Protein AF-A0A965NBL2-F1 (afdb_monomer)

Secondary structure (DSSP, 8-state):
----HHHHHHHHHH-TT-------PBPTTS-BTTTTHHHHS-SEEEEEETTEEEEEETTEEEEEEE-

Radius of gyration: 13.13 Å; Cα contacts (8 Å, |Δi|>4): 58; chains: 1; bounding box: 34×19×29 Å

pLDDT: mean 77.48, std 11.81, range [40.75, 93.81]

Solvent-accessible surface area (backbone atoms only — not comparable to full-atom values): 4443 Å² total; per-residue (Å²): 141,77,84,53,72,66,55,53,54,49,52,45,68,77,34,75,93,56,89,84,85,85,87,77,74,59,44,100,84,70,50,46,91,62,72,63,74,56,58,73,78,42,65,64,51,76,50,76,56,96,51,32,40,39,37,43,40,79,87,54,97,49,52,75,48,81,98

Mean predicted aligned error: 7.12 Å

Structure (mmCIF, N/CA/C/O backbone):
data_AF-A0A965NBL2-F1
#
_entry.id   AF-A0A965NBL2-F1
#
loop_
_atom_site.group_PDB
_atom_site.id
_atom_site.type_symbol
_atom_site.label_atom_id
_atom_site.label_alt_id
_atom_site.label_comp_id
_atom_site.label_asym_id
_atom_site.label_entity_id
_atom_site.label_seq_id
_atom_site.pdbx_PDB_ins_code
_atom_site.Cartn_x
_atom_site.Cartn_y
_atom_site.Cartn_z
_atom_site.occupancy
_atom_site.B_iso_or_equiv
_atom_site.auth_seq_id
_atom_site.auth_comp_id
_atom_site.auth_asym_id
_atom_site.auth_atom_id
_atom_site.pdbx_PDB_model_num
ATOM 1 N N . ALA A 1 1 ? -13.390 -9.357 -14.201 1.00 40.75 1 ALA A N 1
ATOM 2 C CA . ALA A 1 1 ? -14.074 -9.352 -12.897 1.00 40.75 1 ALA A CA 1
ATOM 3 C C . ALA A 1 1 ? -13.091 -8.801 -11.880 1.00 40.75 1 ALA A C 1
ATOM 5 O O . ALA A 1 1 ? -11.982 -9.314 -11.814 1.00 40.75 1 ALA A O 1
ATOM 6 N N . GLY A 1 2 ? -13.436 -7.711 -11.206 1.00 61.16 2 GLY A N 1
ATOM 7 C CA . GLY A 1 2 ? -12.613 -7.091 -10.173 1.00 61.16 2 GLY A CA 1
AT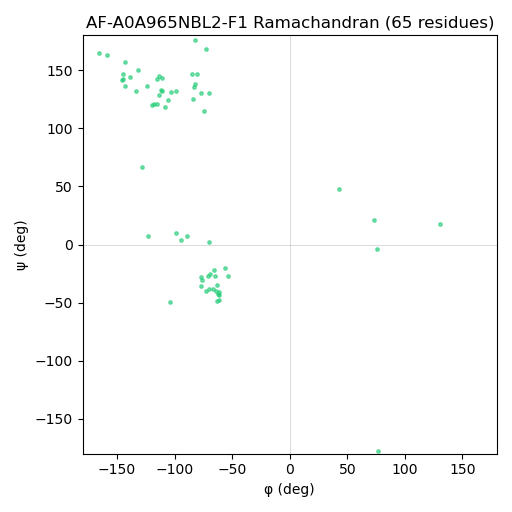OM 8 C C . GLY A 1 2 ? -13.526 -6.671 -9.031 1.00 61.16 2 GLY A C 1
ATOM 9 O O . GLY A 1 2 ? -14.672 -6.317 -9.292 1.00 61.16 2 GLY A O 1
ATOM 10 N N . MET A 1 3 ? -13.025 -6.796 -7.807 1.00 69.00 3 MET A N 1
ATOM 11 C CA . MET A 1 3 ? -13.680 -6.337 -6.586 1.00 69.00 3 MET A CA 1
ATOM 12 C C . MET A 1 3 ? -13.674 -4.805 -6.575 1.00 69.00 3 MET A C 1
ATOM 14 O O . MET A 1 3 ? -12.627 -4.213 -6.857 1.00 69.00 3 MET A O 1
ATOM 18 N N . ASP A 1 4 ? -14.819 -4.173 -6.322 1.00 74.94 4 ASP A N 1
ATOM 19 C CA . ASP A 1 4 ? -14.898 -2.713 -6.243 1.00 74.94 4 ASP A CA 1
ATOM 20 C C . ASP A 1 4 ? -14.474 -2.199 -4.847 1.00 74.94 4 ASP A C 1
ATOM 22 O O . ASP A 1 4 ? -14.140 -2.970 -3.944 1.00 74.94 4 ASP A O 1
ATOM 26 N N . VAL A 1 5 ? -14.420 -0.877 -4.661 1.00 74.12 5 VAL A N 1
ATOM 27 C CA . VAL A 1 5 ? -14.056 -0.269 -3.363 1.00 74.12 5 VAL A CA 1
ATOM 28 C C . VAL A 1 5 ? -15.072 -0.620 -2.266 1.00 74.12 5 VAL A C 1
ATOM 30 O O . VAL A 1 5 ? -14.687 -0.811 -1.112 1.00 74.12 5 VAL A O 1
ATOM 33 N N . ASN A 1 6 ? -16.356 -0.735 -2.612 1.00 81.12 6 ASN A N 1
ATOM 34 C CA . ASN A 1 6 ? -17.424 -1.029 -1.658 1.00 81.12 6 ASN A CA 1
ATOM 35 C C . ASN A 1 6 ? -17.327 -2.469 -1.148 1.00 81.12 6 ASN A C 1
ATOM 37 O O . ASN A 1 6 ? -17.528 -2.715 0.040 1.00 81.12 6 ASN A O 1
ATOM 41 N N . ASP A 1 7 ? -16.974 -3.406 -2.022 1.00 84.00 7 ASP A N 1
ATOM 42 C CA . ASP A 1 7 ? -16.735 -4.800 -1.676 1.00 84.00 7 ASP A CA 1
ATOM 43 C C . ASP A 1 7 ? -15.571 -4.923 -0.674 1.00 84.00 7 ASP A C 1
ATOM 45 O O . ASP A 1 7 ? -15.649 -5.683 0.294 1.00 84.00 7 ASP A O 1
ATOM 49 N N . ILE A 1 8 ? -14.501 -4.135 -0.863 1.00 80.81 8 ILE A N 1
ATOM 50 C CA . ILE A 1 8 ? -13.353 -4.089 0.060 1.00 80.81 8 ILE A CA 1
ATOM 51 C C . ILE A 1 8 ? -13.789 -3.586 1.440 1.00 80.81 8 ILE A C 1
ATOM 53 O O . ILE A 1 8 ? -13.464 -4.207 2.455 1.00 80.81 8 ILE A O 1
ATOM 57 N N . ASP A 1 9 ? -14.538 -2.484 1.489 1.00 82.12 9 ASP A N 1
ATOM 58 C CA . ASP A 1 9 ? -15.038 -1.909 2.740 1.00 82.12 9 ASP A CA 1
ATOM 59 C C . ASP A 1 9 ? -15.988 -2.876 3.473 1.00 82.12 9 ASP A C 1
ATOM 61 O O . ASP A 1 9 ? -15.862 -3.096 4.682 1.00 82.12 9 ASP A O 1
ATOM 65 N N . GLN A 1 10 ? -16.884 -3.546 2.743 1.00 87.69 10 GLN A N 1
ATOM 66 C CA . GLN A 1 10 ? -17.783 -4.549 3.318 1.00 87.69 10 GLN A CA 1
ATOM 67 C C . GLN A 1 10 ? -17.026 -5.728 3.930 1.00 87.69 10 GLN A C 1
AT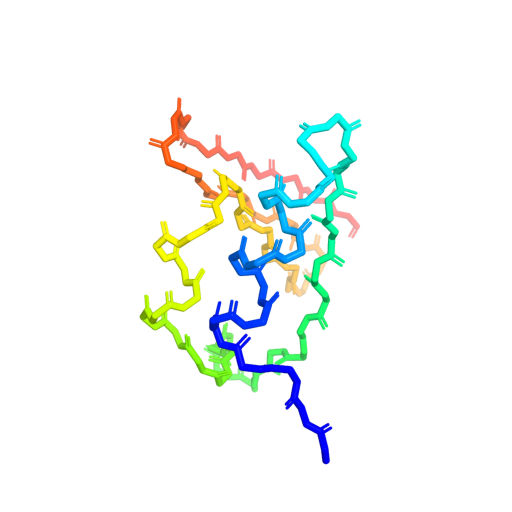OM 69 O O . GLN A 1 10 ? -17.304 -6.106 5.069 1.00 87.69 10 GLN A O 1
ATOM 74 N N . ILE A 1 11 ? -16.049 -6.293 3.220 1.00 87.62 11 ILE A N 1
ATOM 75 C CA . ILE A 1 11 ? -15.278 -7.439 3.718 1.00 87.62 11 ILE A CA 1
ATOM 76 C C . ILE A 1 11 ? -14.479 -7.062 4.973 1.00 87.62 11 ILE A C 1
ATOM 78 O O . ILE A 1 11 ? -14.453 -7.832 5.936 1.00 87.62 11 ILE A O 1
ATOM 82 N N . ARG A 1 12 ? -13.888 -5.860 5.014 1.00 85.31 12 ARG A N 1
ATOM 83 C CA . ARG A 1 12 ? -13.194 -5.350 6.209 1.00 85.31 12 ARG A CA 1
ATOM 84 C C . ARG A 1 12 ? -14.139 -5.217 7.404 1.00 85.31 12 ARG A C 1
ATOM 86 O O . ARG A 1 12 ? -13.782 -5.613 8.511 1.00 85.31 12 ARG A O 1
ATOM 93 N N . LYS A 1 13 ? -15.351 -4.695 7.187 1.00 87.00 13 LYS A N 1
ATOM 94 C CA . LYS A 1 13 ? -16.376 -4.548 8.236 1.00 87.00 13 LYS A CA 1
ATOM 95 C C . LYS A 1 13 ? -16.893 -5.890 8.750 1.00 87.00 13 LYS A C 1
ATOM 97 O O . LYS A 1 13 ? -17.132 -6.025 9.947 1.00 87.00 13 LYS A O 1
ATOM 102 N N . LEU A 1 14 ? -17.053 -6.875 7.867 1.00 93.81 14 LEU A N 1
ATOM 103 C CA . LEU A 1 14 ? -17.490 -8.229 8.227 1.00 93.81 14 LEU A CA 1
ATOM 104 C C . LEU A 1 14 ? -16.413 -9.010 8.990 1.00 93.81 14 LEU A C 1
ATOM 106 O O . LEU A 1 14 ? -16.738 -9.881 9.798 1.00 93.81 14 LEU A O 1
ATOM 110 N N . HIS A 1 15 ? -15.140 -8.682 8.769 1.00 91.00 15 HIS A N 1
ATOM 111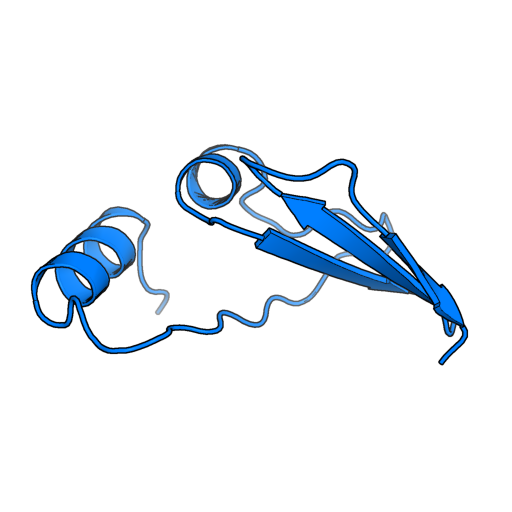 C CA . HIS A 1 15 ? -14.001 -9.377 9.362 1.00 91.00 15 HIS A CA 1
ATOM 112 C C . HIS A 1 15 ? -13.028 -8.404 10.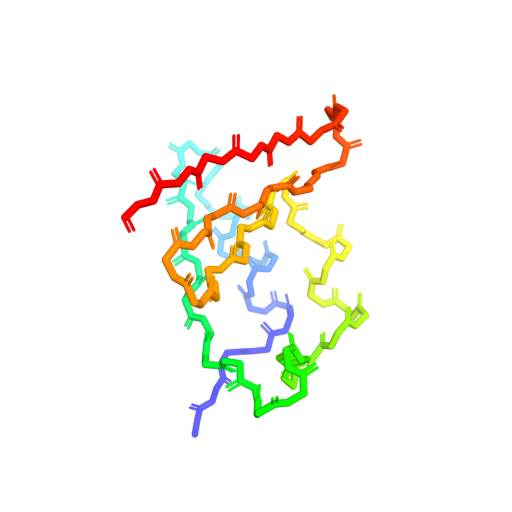050 1.00 91.00 15 HIS A C 1
ATOM 114 O O . HIS A 1 15 ? -11.877 -8.273 9.630 1.00 91.00 15 HIS A O 1
ATOM 120 N N . PRO A 1 16 ? -13.441 -7.749 11.153 1.00 89.00 16 PRO A N 1
ATOM 121 C CA . PRO A 1 16 ? -12.660 -6.682 11.787 1.00 89.00 16 PRO A CA 1
ATOM 122 C C . PRO A 1 16 ? -11.326 -7.151 12.389 1.00 89.00 16 PRO A C 1
ATOM 124 O O . PRO A 1 16 ? -10.415 -6.351 12.569 1.00 89.00 16 PRO A O 1
ATOM 127 N N . ASN A 1 17 ? -11.196 -8.447 12.688 1.00 93.25 17 ASN A N 1
ATOM 128 C CA . ASN A 1 17 ? -9.980 -9.045 13.250 1.00 93.25 17 ASN A CA 1
ATOM 129 C C . ASN A 1 17 ? -9.106 -9.728 12.184 1.00 93.25 17 ASN A C 1
ATOM 131 O O . ASN A 1 17 ? -8.187 -10.473 12.522 1.00 93.25 17 ASN A O 1
ATOM 135 N N . THR A 1 18 ? -9.412 -9.530 10.902 1.00 90.81 18 THR A N 1
ATOM 136 C CA . THR A 1 18 ? -8.686 -10.133 9.785 1.00 90.81 18 THR A CA 1
ATOM 137 C C . THR A 1 18 ? -7.977 -9.048 8.993 1.00 90.81 18 THR A C 1
ATOM 139 O O . THR A 1 18 ? -8.576 -8.056 8.586 1.00 90.81 18 THR A O 1
ATOM 142 N N . SER A 1 19 ? -6.680 -9.235 8.761 1.00 86.44 19 SER A N 1
ATOM 143 C CA . SER A 1 19 ? -5.906 -8.350 7.895 1.00 86.44 19 SER A CA 1
ATOM 144 C C . SER A 1 19 ? -6.073 -8.756 6.434 1.00 86.44 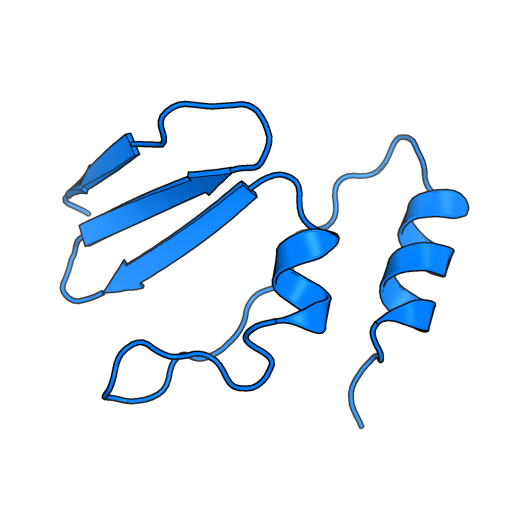19 SER A C 1
ATOM 146 O O . SER A 1 19 ? -5.971 -9.934 6.095 1.00 86.44 19 SER A O 1
ATOM 148 N N . PHE A 1 20 ? -6.275 -7.767 5.567 1.00 85.50 20 PHE A N 1
ATOM 149 C CA . PHE A 1 20 ? -6.385 -7.958 4.124 1.00 85.50 20 PHE A CA 1
ATOM 150 C C . PHE A 1 20 ? -5.173 -7.344 3.428 1.00 85.50 20 PHE A C 1
ATOM 152 O O . PHE A 1 20 ? -4.792 -6.212 3.722 1.00 85.50 20 PHE A O 1
ATOM 159 N N . ILE A 1 21 ? -4.574 -8.091 2.500 1.00 85.38 21 ILE A N 1
ATOM 160 C CA . ILE A 1 21 ? -3.470 -7.622 1.660 1.00 85.38 21 ILE A CA 1
ATOM 161 C C . ILE A 1 21 ? -3.942 -7.669 0.213 1.00 85.38 21 ILE A C 1
ATOM 163 O O . ILE A 1 21 ? -4.289 -8.732 -0.301 1.00 85.38 21 ILE A O 1
ATOM 167 N N . PHE A 1 22 ? -3.930 -6.514 -0.446 1.00 80.75 22 PHE A N 1
ATOM 168 C CA . PHE A 1 22 ? -4.280 -6.386 -1.855 1.00 80.75 22 PHE A CA 1
ATOM 169 C C . PHE A 1 22 ? -3.011 -6.159 -2.672 1.00 80.75 22 PHE A C 1
ATOM 171 O O . PHE A 1 22 ? -2.250 -5.232 -2.400 1.00 80.75 22 PHE A O 1
ATOM 178 N N . ILE A 1 23 ? -2.781 -7.009 -3.673 1.00 81.75 23 ILE A N 1
ATOM 179 C CA . ILE A 1 23 ? -1.595 -6.947 -4.531 1.00 81.75 23 ILE A CA 1
ATOM 180 C C . ILE A 1 23 ? -2.023 -6.460 -5.910 1.00 81.75 23 ILE A C 1
ATOM 182 O O . ILE A 1 23 ? -2.801 -7.117 -6.602 1.00 81.75 23 ILE A O 1
ATOM 186 N N . TYR A 1 24 ? -1.489 -5.310 -6.313 1.00 78.25 24 TYR A N 1
ATOM 187 C CA . TYR A 1 24 ? -1.763 -4.696 -7.606 1.00 78.25 24 TYR A CA 1
ATOM 188 C C . TYR A 1 24 ? -0.507 -4.680 -8.470 1.00 78.25 24 TYR A C 1
ATOM 190 O O . TYR A 1 24 ? 0.599 -4.448 -7.985 1.00 78.25 24 TYR A O 1
ATOM 198 N N . HIS A 1 25 ? -0.691 -4.859 -9.776 1.00 75.44 25 HIS A N 1
ATOM 199 C CA . HIS A 1 25 ? 0.368 -4.595 -10.742 1.00 75.44 25 HIS A CA 1
ATOM 200 C C . HIS A 1 25 ? 0.495 -3.085 -10.963 1.00 75.44 25 HIS A C 1
ATOM 202 O O . HIS A 1 25 ? -0.490 -2.393 -11.241 1.00 75.44 25 HIS A O 1
ATOM 208 N N . THR A 1 26 ? 1.717 -2.572 -10.871 1.00 70.06 26 THR A N 1
ATOM 209 C CA . THR A 1 26 ? 2.043 -1.190 -11.220 1.00 70.06 26 THR A CA 1
ATOM 210 C C . THR A 1 26 ? 2.307 -1.079 -12.719 1.00 70.06 26 THR A C 1
ATOM 212 O O . THR A 1 26 ? 2.789 -2.003 -13.377 1.00 70.06 26 THR A O 1
ATOM 215 N N . THR A 1 27 ? 1.946 0.061 -13.305 1.00 71.38 27 THR A N 1
ATOM 216 C CA . THR A 1 27 ? 2.357 0.383 -14.676 1.00 71.38 27 THR A CA 1
ATOM 217 C C . THR A 1 27 ? 3.848 0.732 -14.708 1.00 71.38 27 THR A C 1
ATOM 219 O O . THR A 1 27 ? 4.454 0.993 -13.671 1.00 71.38 27 THR A O 1
ATOM 222 N N . LYS A 1 28 ? 4.441 0.811 -15.908 1.00 68.75 28 LYS A N 1
ATOM 223 C CA . LYS A 1 28 ? 5.847 1.228 -16.094 1.00 68.75 28 LYS A CA 1
ATOM 224 C C . LYS A 1 28 ? 6.174 2.606 -15.491 1.00 68.75 28 LYS A C 1
ATOM 226 O O . LYS A 1 28 ? 7.339 2.894 -15.255 1.00 68.75 28 LYS A O 1
ATOM 231 N N . GLU A 1 29 ? 5.165 3.441 -15.245 1.00 66.94 29 GLU A N 1
ATOM 232 C CA . GLU A 1 29 ? 5.296 4.758 -14.604 1.00 66.94 29 GLU A CA 1
ATOM 233 C C . GLU A 1 29 ? 5.175 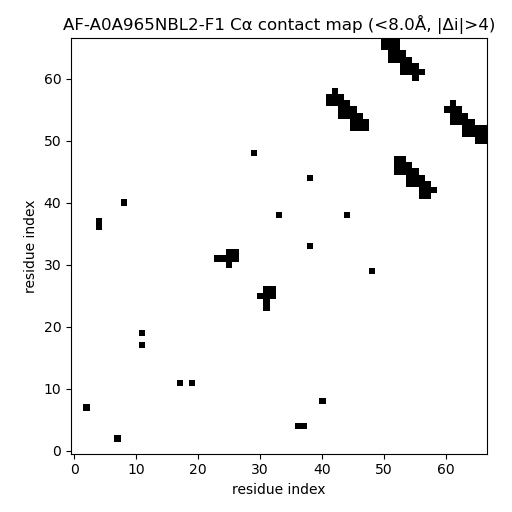4.704 -13.068 1.00 66.94 29 GLU A C 1
ATOM 235 O O . GLU A 1 29 ? 5.070 5.741 -12.420 1.00 66.94 29 GLU A O 1
ATOM 240 N N . GLY A 1 30 ? 5.112 3.511 -12.466 1.00 62.88 30 GLY A N 1
ATOM 241 C CA . GLY A 1 30 ? 4.960 3.328 -11.018 1.00 62.88 30 GLY A CA 1
ATOM 242 C C . GLY A 1 30 ? 3.545 3.591 -10.490 1.00 62.88 30 GLY A C 1
ATOM 243 O O . GLY A 1 30 ? 3.271 3.351 -9.320 1.00 62.88 30 GLY A O 1
ATOM 244 N N . LYS A 1 31 ? 2.611 4.029 -11.342 1.00 62.56 31 LYS A N 1
ATOM 245 C CA . LYS A 1 31 ? 1.200 4.222 -10.978 1.00 62.56 31 LYS A CA 1
ATOM 246 C C . LYS A 1 31 ? 0.448 2.898 -11.101 1.00 62.56 31 LYS A C 1
ATOM 248 O O . LYS A 1 31 ? 0.466 2.292 -12.175 1.00 62.56 31 LYS A O 1
ATOM 253 N N . PHE A 1 32 ? -0.234 2.443 -10.054 1.00 68.56 32 PHE A N 1
ATOM 254 C CA . PHE A 1 32 ? -1.255 1.396 -10.188 1.00 68.56 32 PHE A CA 1
ATOM 255 C C . PHE A 1 32 ? -2.568 2.026 -10.693 1.00 68.56 32 PHE A C 1
ATOM 257 O O . PHE A 1 32 ? -2.846 3.190 -10.415 1.00 68.56 32 PHE A O 1
ATOM 264 N N . LYS A 1 33 ? -3.375 1.314 -11.489 1.00 54.62 33 LYS A N 1
ATOM 265 C CA . LYS A 1 33 ? -4.677 1.836 -11.953 1.00 54.62 33 LYS A CA 1
ATOM 266 C C . LYS A 1 33 ? -5.675 1.794 -10.783 1.00 54.62 33 LYS A C 1
ATOM 268 O O . LYS A 1 33 ? -5.990 0.702 -10.332 1.00 54.62 33 LYS A O 1
ATOM 273 N N . GLY A 1 34 ? -6.140 2.955 -10.303 1.00 58.69 34 GLY A N 1
ATOM 274 C CA . GLY A 1 34 ? -7.068 3.077 -9.153 1.00 58.69 34 GLY A CA 1
ATOM 275 C C . GLY A 1 34 ? -6.658 4.093 -8.069 1.00 58.69 34 GLY A C 1
ATOM 276 O O . GLY A 1 34 ? -7.151 4.025 -6.948 1.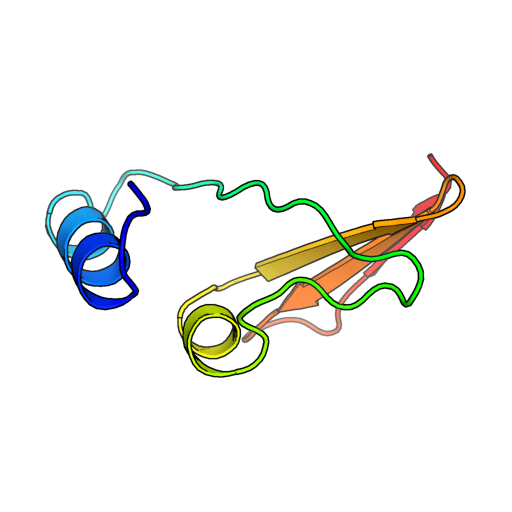00 58.69 34 GLY A O 1
ATOM 277 N N . VAL A 1 35 ? -5.739 5.011 -8.401 1.00 56.56 35 VAL A N 1
ATOM 278 C CA . VAL A 1 35 ? -4.867 5.782 -7.486 1.00 56.56 35 VAL A CA 1
ATOM 279 C C . VAL A 1 35 ? -5.553 6.553 -6.350 1.00 56.56 35 VAL A C 1
ATOM 281 O O . VAL A 1 35 ? -4.909 6.739 -5.327 1.00 56.56 35 VAL A O 1
ATOM 284 N N . ASN A 1 36 ? -6.812 6.982 -6.465 1.00 59.03 36 ASN A N 1
ATOM 285 C CA . ASN A 1 36 ? -7.397 7.860 -5.439 1.00 59.03 36 ASN A CA 1
ATOM 286 C C . ASN A 1 36 ? -8.374 7.155 -4.493 1.00 59.03 36 ASN A C 1
ATOM 288 O O . ASN A 1 36 ? -8.230 7.278 -3.282 1.00 59.03 36 ASN A O 1
ATOM 292 N N . GLU A 1 37 ? -9.341 6.397 -5.010 1.00 61.47 37 GLU A N 1
ATOM 293 C CA . GLU A 1 37 ? -10.419 5.854 -4.166 1.00 61.47 37 GLU A CA 1
ATOM 294 C C . GLU A 1 37 ? -9.931 4.715 -3.262 1.00 61.47 37 GLU A C 1
ATOM 296 O O . GLU A 1 37 ? -10.253 4.686 -2.080 1.00 61.47 37 GLU A O 1
ATOM 301 N N . HIS A 1 38 ? -9.068 3.826 -3.764 1.00 64.81 38 HIS A N 1
ATOM 302 C CA . HIS A 1 38 ? -8.527 2.729 -2.952 1.00 64.81 38 HIS A CA 1
ATOM 303 C C . HIS A 1 38 ? -7.444 3.186 -1.968 1.00 64.81 38 HIS A C 1
ATOM 305 O O . HIS A 1 38 ? -7.284 2.587 -0.909 1.00 64.81 38 HIS A O 1
ATOM 311 N N . ALA A 1 39 ? -6.686 4.233 -2.310 1.00 64.31 39 ALA A N 1
ATOM 312 C CA . ALA A 1 39 ? -5.579 4.712 -1.485 1.00 64.31 39 ALA A CA 1
ATOM 313 C C . ALA A 1 39 ? -6.049 5.357 -0.170 1.00 64.31 39 ALA A C 1
ATOM 315 O O . ALA A 1 39 ? -5.298 5.370 0.801 1.00 64.31 39 ALA A O 1
ATOM 316 N N . HIS A 1 40 ? -7.280 5.876 -0.124 1.00 65.56 40 HIS A N 1
ATOM 317 C CA . HIS A 1 40 ? -7.856 6.469 1.087 1.00 65.56 40 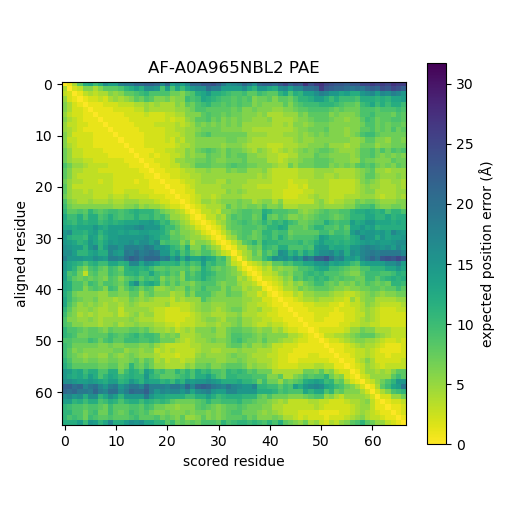HIS A CA 1
ATOM 318 C C . HIS A 1 40 ? -8.323 5.419 2.109 1.00 65.56 40 HIS A C 1
ATOM 320 O O . HIS A 1 40 ? -8.309 5.686 3.311 1.00 65.56 40 HIS A O 1
ATOM 326 N N . GLU A 1 41 ? -8.698 4.226 1.641 1.00 68.75 41 GLU A N 1
ATOM 327 C CA . GLU A 1 41 ? -9.301 3.159 2.456 1.00 68.75 41 GLU A CA 1
ATOM 328 C C . GLU A 1 41 ? -8.282 2.141 2.993 1.00 68.75 41 GLU A C 1
ATOM 330 O O . GLU A 1 41 ? -8.645 1.145 3.625 1.00 68.75 41 GLU A O 1
ATOM 335 N N . VAL A 1 42 ? -6.989 2.358 2.742 1.00 73.94 42 VAL A N 1
ATOM 336 C CA . VAL A 1 42 ? -5.907 1.471 3.188 1.00 73.94 42 VAL A CA 1
ATOM 337 C C . VAL A 1 42 ? -5.049 2.132 4.255 1.00 73.94 42 VAL A C 1
ATOM 339 O O . VAL A 1 42 ? -4.761 3.326 4.220 1.00 73.94 42 VAL A O 1
ATOM 342 N N . ASP A 1 43 ? -4.611 1.329 5.221 1.00 78.25 43 ASP A N 1
ATOM 343 C CA . ASP A 1 43 ? -3.800 1.822 6.334 1.00 78.25 43 ASP A CA 1
ATOM 344 C C . ASP A 1 43 ? -2.343 2.051 5.910 1.00 78.25 43 ASP A C 1
ATOM 346 O O . ASP A 1 43 ? -1.699 3.002 6.363 1.00 78.25 43 ASP A O 1
ATOM 350 N N . VAL A 1 44 ? -1.837 1.190 5.018 1.00 83.12 44 VAL A N 1
ATOM 351 C CA . VAL A 1 44 ? -0.470 1.207 4.488 1.00 83.12 44 VAL A CA 1
ATOM 352 C C . VAL A 1 44 ? -0.481 0.816 3.010 1.00 83.12 44 VAL A C 1
ATOM 354 O O . VAL A 1 44 ? -1.124 -0.155 2.615 1.00 83.12 44 VAL A O 1
ATOM 357 N N . ILE A 1 45 ? 0.284 1.546 2.207 1.00 83.62 45 ILE A N 1
ATOM 358 C CA . ILE A 1 45 ? 0.629 1.236 0.823 1.00 83.62 45 ILE A CA 1
ATOM 359 C C . ILE A 1 45 ? 2.114 0.893 0.795 1.00 83.62 45 ILE A C 1
ATOM 361 O O . ILE A 1 45 ? 2.935 1.633 1.335 1.00 83.62 45 ILE A O 1
ATOM 365 N N . VAL A 1 46 ? 2.466 -0.215 0.147 1.00 86.50 46 VAL A N 1
ATOM 366 C CA . VAL A 1 46 ? 3.860 -0.590 -0.109 1.00 86.50 46 VAL A CA 1
ATOM 367 C C . VAL A 1 46 ? 4.063 -0.678 -1.611 1.00 86.50 46 VAL A C 1
ATOM 369 O O . VAL A 1 46 ? 3.402 -1.461 -2.289 1.00 86.50 46 VAL A O 1
ATOM 372 N N . GLN A 1 47 ? 4.980 0.131 -2.129 1.00 85.62 47 GLN A N 1
ATOM 373 C CA . GLN A 1 47 ? 5.405 0.090 -3.517 1.00 85.62 47 GLN A CA 1
ATOM 374 C C . GLN A 1 47 ? 6.762 -0.599 -3.602 1.00 85.62 47 GLN A C 1
ATOM 376 O O . GLN A 1 47 ? 7.691 -0.255 -2.876 1.00 85.62 47 GLN A O 1
ATOM 381 N N . VAL A 1 48 ? 6.875 -1.558 -4.515 1.00 86.81 48 VAL A N 1
ATOM 382 C CA . VAL A 1 48 ? 8.133 -2.236 -4.821 1.00 86.81 48 VAL A CA 1
ATOM 383 C C . VAL A 1 48 ? 8.514 -1.904 -6.256 1.00 86.81 48 VAL A C 1
ATOM 385 O O . VAL A 1 48 ? 7.746 -2.175 -7.178 1.00 86.81 48 VAL A O 1
ATOM 388 N N . ASP A 1 49 ? 9.683 -1.297 -6.442 1.00 84.12 49 ASP A N 1
ATOM 389 C CA . ASP A 1 49 ? 10.256 -1.016 -7.758 1.00 84.12 49 ASP A CA 1
ATOM 390 C C . ASP A 1 49 ? 11.784 -1.125 -7.711 1.00 84.12 49 ASP A C 1
ATOM 392 O O . ASP A 1 49 ? 12.406 -0.718 -6.734 1.00 84.12 49 ASP A O 1
ATOM 396 N N . LYS A 1 50 ? 12.390 -1.671 -8.772 1.00 86.38 50 LYS A N 1
ATOM 397 C CA . L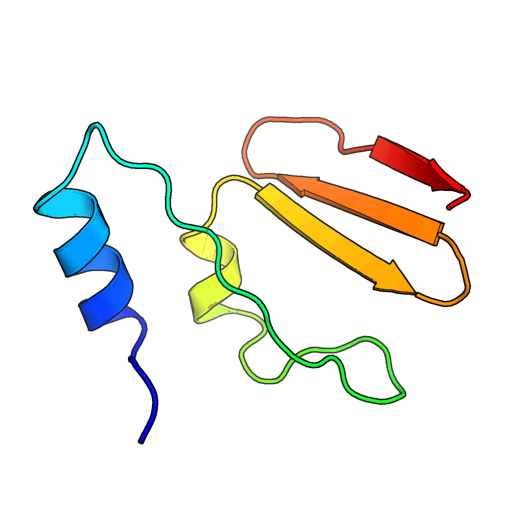YS A 1 50 ? 13.854 -1.748 -8.977 1.00 86.38 50 LYS A CA 1
ATOM 398 C C . LYS A 1 50 ? 14.671 -2.144 -7.729 1.00 86.38 50 LYS A C 1
ATOM 400 O O . LYS A 1 50 ? 15.671 -1.500 -7.427 1.00 86.38 50 LYS A O 1
ATOM 405 N N . GLY A 1 51 ? 14.258 -3.195 -7.016 1.00 88.69 51 GLY A N 1
ATOM 406 C CA . GLY A 1 51 ? 14.981 -3.683 -5.827 1.00 88.69 51 GLY A CA 1
ATOM 407 C C . GLY A 1 51 ? 14.839 -2.783 -4.597 1.00 88.69 51 GLY A C 1
ATOM 408 O O . GLY A 1 51 ? 15.673 -2.811 -3.701 1.00 88.69 51 GLY A O 1
ATOM 409 N N . LYS A 1 52 ? 13.799 -1.946 -4.550 1.00 90.00 52 LYS A N 1
ATOM 410 C CA . LYS A 1 52 ? 13.500 -1.083 -3.410 1.00 90.00 52 LYS A CA 1
ATOM 411 C C . LYS A 1 52 ? 12.026 -1.159 -3.041 1.00 90.00 52 LYS A C 1
ATOM 413 O O . LYS A 1 52 ? 11.154 -1.016 -3.897 1.00 90.00 52 LYS A O 1
ATOM 418 N N . ALA A 1 53 ? 11.754 -1.338 -1.752 1.00 90.75 53 ALA A N 1
ATOM 419 C CA . ALA A 1 53 ? 10.434 -1.186 -1.158 1.00 90.75 53 ALA A CA 1
ATOM 420 C C . ALA A 1 53 ? 10.324 0.192 -0.507 1.00 90.75 53 ALA A C 1
ATOM 422 O O . ALA A 1 53 ? 11.187 0.587 0.279 1.00 90.75 53 ALA A O 1
ATOM 423 N N . THR A 1 54 ? 9.240 0.907 -0.786 1.00 88.62 54 THR A N 1
ATOM 424 C CA . THR A 1 54 ? 8.851 2.133 -0.086 1.00 88.62 54 THR A CA 1
ATOM 425 C C . THR A 1 54 ? 7.444 1.979 0.471 1.00 88.62 54 THR A C 1
ATOM 427 O O . THR A 1 54 ? 6.552 1.474 -0.207 1.00 88.62 54 THR A O 1
ATOM 430 N N . SER A 1 55 ? 7.232 2.404 1.714 1.00 87.44 55 SER A N 1
ATOM 431 C CA . SER A 1 55 ? 5.920 2.397 2.351 1.00 87.44 55 SER A CA 1
ATOM 432 C C . SER A 1 55 ? 5.435 3.806 2.654 1.00 87.44 55 SER A C 1
ATOM 434 O O . SER A 1 55 ? 6.203 4.684 3.051 1.00 87.44 55 SER A O 1
ATOM 436 N N . THR A 1 56 ? 4.135 4.007 2.485 1.00 82.75 56 THR A N 1
ATOM 437 C CA . THR A 1 56 ? 3.396 5.193 2.920 1.00 82.75 56 THR A CA 1
ATOM 438 C C . THR A 1 56 ? 2.143 4.727 3.650 1.00 82.75 56 THR A C 1
ATOM 440 O O . THR A 1 56 ? 1.636 3.641 3.387 1.00 82.75 56 THR A O 1
ATOM 443 N N . GLY A 1 57 ? 1.643 5.487 4.618 1.00 76.81 57 GLY A N 1
ATOM 444 C CA . GLY A 1 57 ? 0.466 5.064 5.372 1.00 76.81 57 GLY A CA 1
ATOM 445 C C . GLY A 1 57 ? -0.247 6.225 6.033 1.00 76.81 57 GLY A C 1
ATOM 446 O O . GLY A 1 57 ? 0.320 7.303 6.199 1.00 76.81 57 GLY A O 1
ATOM 447 N N . ARG A 1 58 ? -1.495 5.983 6.434 1.00 67.56 58 ARG A N 1
ATOM 448 C CA . ARG A 1 58 ? -2.374 6.999 7.029 1.00 67.56 58 ARG A CA 1
ATOM 449 C C . ARG A 1 58 ? -1.861 7.522 8.376 1.00 67.56 58 ARG A C 1
ATOM 451 O O . ARG A 1 58 ? -2.155 8.656 8.741 1.00 67.56 58 ARG A O 1
ATOM 458 N N . PHE A 1 59 ? -1.100 6.704 9.105 1.00 64.69 59 PHE A N 1
ATOM 459 C CA . PHE A 1 59 ? -0.714 6.961 10.498 1.00 64.69 59 PHE A CA 1
ATOM 460 C C . PHE A 1 59 ? 0.802 6.989 10.749 1.00 64.69 59 PHE A C 1
ATOM 462 O O . PHE A 1 59 ? 1.212 7.026 11.905 1.00 64.69 59 PHE A O 1
ATOM 469 N N . ASN A 1 60 ? 1.652 6.934 9.715 1.00 61.22 60 ASN A N 1
ATOM 470 C CA . ASN A 1 60 ? 3.099 6.796 9.912 1.00 61.22 60 ASN A CA 1
ATOM 471 C C . ASN A 1 60 ? 3.924 7.595 8.890 1.00 61.22 60 ASN A C 1
ATOM 473 O O . ASN A 1 60 ? 3.455 7.857 7.787 1.00 61.22 60 ASN A O 1
ATOM 477 N N . ALA A 1 61 ? 5.173 7.932 9.233 1.00 63.94 61 ALA A N 1
ATOM 478 C CA . ALA A 1 61 ? 6.080 8.742 8.401 1.00 63.94 61 ALA A CA 1
ATOM 479 C C . ALA A 1 61 ? 6.598 8.030 7.127 1.00 63.94 61 ALA A C 1
ATOM 481 O O . ALA A 1 61 ? 7.387 8.599 6.373 1.00 63.94 61 ALA A O 1
ATOM 482 N N . GLY A 1 62 ? 6.147 6.796 6.880 1.00 78.31 62 GLY A N 1
ATOM 483 C CA . GLY A 1 62 ? 6.647 5.929 5.816 1.00 78.31 62 GLY A CA 1
ATOM 484 C C . GLY A 1 62 ? 8.002 5.295 6.143 1.00 78.31 62 GLY A C 1
ATOM 485 O O . GLY A 1 62 ? 8.548 5.465 7.233 1.00 78.31 62 GLY A O 1
ATOM 486 N N . GLY A 1 63 ? 8.538 4.525 5.198 1.00 86.06 63 GLY A N 1
ATOM 487 C CA . GLY A 1 63 ? 9.838 3.865 5.324 1.00 86.06 63 GLY A CA 1
ATOM 488 C C . GLY A 1 63 ? 10.350 3.344 3.985 1.00 86.06 63 GLY A C 1
ATOM 489 O O . GLY A 1 63 ? 9.595 3.250 3.017 1.00 86.06 63 GLY A O 1
ATOM 490 N N . SER A 1 64 ? 11.639 3.013 3.905 1.00 90.62 64 SER A N 1
ATOM 491 C CA . SER A 1 64 ? 12.203 2.387 2.707 1.00 90.62 64 SER A CA 1
ATOM 492 C C . SER A 1 64 ? 13.285 1.370 3.032 1.00 90.62 64 SER A C 1
ATOM 494 O O . SER A 1 64 ? 14.051 1.583 3.970 1.00 90.62 64 SER A O 1
ATOM 496 N N . MET A 1 65 ? 13.370 0.317 2.227 1.00 93.44 65 MET A N 1
ATOM 497 C CA . MET A 1 65 ? 14.356 -0.755 2.351 1.00 93.44 65 MET A CA 1
ATOM 498 C C . MET A 1 65 ? 14.768 -1.245 0.960 1.00 93.44 65 MET A C 1
ATOM 500 O O . MET A 1 65 ? 13.922 -1.329 0.068 1.00 93.44 65 MET A O 1
ATOM 504 N N . ASP A 1 66 ? 16.046 -1.575 0.793 1.00 93.00 66 ASP A N 1
ATOM 505 C CA . ASP A 1 66 ? 16.554 -2.257 -0.401 1.00 93.00 66 ASP A CA 1
ATOM 506 C C . ASP A 1 66 ? 16.303 -3.772 -0.275 1.00 93.00 66 ASP A C 1
ATOM 508 O O . ASP A 1 66 ? 16.465 -4.336 0.811 1.00 93.00 66 ASP A O 1
ATOM 512 N N . ILE A 1 67 ? 15.869 -4.413 -1.365 1.00 86.69 67 ILE A N 1
ATOM 513 C CA . ILE A 1 67 ? 15.399 -5.810 -1.427 1.00 86.69 67 ILE A CA 1
ATOM 514 C C . ILE A 1 67 ? 16.052 -6.576 -2.573 1.00 86.69 67 ILE A C 1
ATOM 516 O O . ILE A 1 67 ? 16.139 -6.009 -3.687 1.00 86.69 67 ILE A O 1
#

Foldseek 3Di:
DDQDLVNVVVVCVVCVPDDDDDDFDADPVQHTPPRPSNQVVDQKDWGDDDQKIWMDGPPDPIDIDGD

Nearest PDB structures (foldseek):
  8fgw-assembly1_B  TM=6.760E-01  e=4.402E+00  Homo sapiens
  2exn-assembly1_A  TM=5.037E-01  e=2.749E+00  Bordetella bronchiseptica

Sequence (67 aa):
AGMDVNDIDQIRKLHPNTSFIFIYHTTKEGKFKGVNEHAHEVDVIVQVDKGKATSTGRFNAGGSMDI